Protein AF-0000000078799429 (afdb_homodimer)

Secondary structure (DSSP, 8-state):
--HHHHHHHHHHHHHHTTEEEEE-SSSTT-EEEEEE-SS--SS-EEETTEEEEE-S--B-HHHHHHHHHHHHHHHHHHHHTT-/--HHHHHHHHHHHHHHTTEEEEE-SSSTT-EEEEEE-SS--SS-EEETTEEEEE-S--B-HHHHHHHHHHHHHHHHHHHHTT-

Nearest PDB structures (foldseek):
  6sm5-assembly1_A  TM=3.551E-01  e=4.032E-01  Homo sapiens
  3psk-assembly6_D-3  TM=3.314E-01  e=4.580E-01  Saccharomyces cerevisiae
  2f4z-assembly1_A  TM=4.792E-01  e=2.113E+00  Toxoplasma gondii
  5ait-assembly1_E  TM=4.972E-01  e=3.301E+00  Homo sapiens
  4fh1-assembly1_A  TM=3.684E-01  e=1.442E+00  Saccharomyces cerevisiae S288C

Sequence (166 aa):
MTQKQALKSLEDYCKVNNMHLTSSSFTRNAYAIVAHDTNQTWNRIFENGIPCHRLSGYHTPKELLIWLDGYHAGIQKGGKKWGMTQKQALKSLEDYCKVNNMHLTSSSFTRNAYAIVAHDTNQTWNRIFENGIPCHRLSGYHTPKELLIWLDGYHAGIQKGGKKWG

Structure (mmCIF, N/CA/C/O backbone):
data_AF-0000000078799429-model_v1
#
loop_
_entity.id
_entity.type
_entity.pdbx_description
1 polymer 'Uncharacterized protein'
#
loop_
_atom_site.group_PDB
_atom_site.id
_atom_site.type_symbol
_atom_site.label_atom_id
_atom_site.label_alt_id
_atom_site.label_comp_id
_atom_site.label_asym_id
_atom_site.label_entity_id
_atom_site.label_seq_id
_atom_site.pdbx_PDB_ins_code
_atom_site.Cartn_x
_atom_site.Cartn_y
_atom_site.Cartn_z
_atom_site.occupancy
_atom_site.B_iso_or_equiv
_atom_site.auth_seq_id
_atom_site.auth_comp_id
_atom_site.auth_asym_id
_atom_site.auth_atom_id
_atom_site.pdbx_PDB_model_num
ATOM 1 N N . MET A 1 1 ? -13.758 1.786 -9.812 1 88 1 MET A N 1
ATOM 2 C CA . MET A 1 1 ? -13.141 0.58 -10.359 1 88 1 MET A CA 1
ATOM 3 C C . MET A 1 1 ? -13.664 -0.667 -9.656 1 88 1 MET A C 1
ATOM 5 O O . MET A 1 1 ? -13.805 -0.676 -8.43 1 88 1 MET A O 1
ATOM 9 N N . THR A 1 2 ? -14.023 -1.714 -10.453 1 94.94 2 THR A N 1
ATOM 10 C CA . THR A 1 2 ? -14.508 -2.961 -9.867 1 94.94 2 THR A CA 1
ATOM 11 C C . THR A 1 2 ? -13.336 -3.848 -9.453 1 94.94 2 THR A C 1
ATOM 13 O O . THR A 1 2 ? -12.188 -3.59 -9.82 1 94.94 2 THR A O 1
ATOM 16 N N . GLN A 1 3 ? -13.625 -4.859 -8.641 1 96.31 3 GLN A N 1
ATOM 17 C CA . GLN A 1 3 ? -12.609 -5.832 -8.258 1 96.31 3 GLN A CA 1
ATOM 18 C C . GLN A 1 3 ? -12.055 -6.562 -9.484 1 96.31 3 GLN A C 1
ATOM 20 O O . GLN A 1 3 ? -10.859 -6.828 -9.562 1 96.31 3 GLN A O 1
ATOM 25 N N . LYS A 1 4 ? -12.984 -6.828 -10.414 1 95.81 4 LYS A N 1
ATOM 26 C CA . LYS A 1 4 ? -12.562 -7.523 -11.625 1 95.81 4 LYS A CA 1
ATOM 27 C C . LYS A 1 4 ? -11.594 -6.672 -12.445 1 95.81 4 LYS A C 1
ATOM 29 O O . LYS A 1 4 ? -10.594 -7.176 -12.945 1 95.81 4 LYS A O 1
ATOM 34 N N . GLN A 1 5 ? -11.867 -5.414 -12.625 1 97.19 5 GLN A N 1
ATOM 35 C CA . GLN A 1 5 ? -11 -4.488 -13.336 1 97.19 5 GLN A CA 1
ATOM 36 C C . GLN A 1 5 ? -9.656 -4.332 -12.625 1 97.19 5 GLN A C 1
ATOM 38 O O . GLN A 1 5 ? -8.609 -4.281 -13.266 1 97.19 5 GLN A O 1
ATOM 43 N N . ALA A 1 6 ? -9.773 -4.242 -11.336 1 97.5 6 ALA A N 1
ATOM 44 C CA . ALA A 1 6 ? -8.57 -4.121 -10.523 1 97.5 6 ALA A CA 1
ATOM 45 C C . ALA A 1 6 ? -7.68 -5.355 -10.672 1 97.5 6 ALA A C 1
ATOM 47 O O . ALA A 1 6 ? -6.461 -5.238 -10.797 1 97.5 6 ALA A O 1
ATOM 48 N N . LEU A 1 7 ? -8.344 -6.504 -10.695 1 97.56 7 LEU A N 1
ATOM 49 C CA . LEU A 1 7 ? -7.598 -7.75 -10.844 1 97.56 7 LEU A CA 1
ATOM 50 C C . LEU A 1 7 ? -6.852 -7.781 -12.172 1 97.56 7 LEU A C 1
ATOM 52 O O . LEU A 1 7 ? -5.684 -8.172 -12.227 1 97.56 7 LEU A O 1
ATOM 56 N N . LYS A 1 8 ? -7.453 -7.355 -13.141 1 97.5 8 LYS A N 1
ATOM 57 C CA . LYS A 1 8 ? -6.82 -7.312 -14.453 1 97.5 8 LYS A CA 1
ATOM 58 C C . LYS A 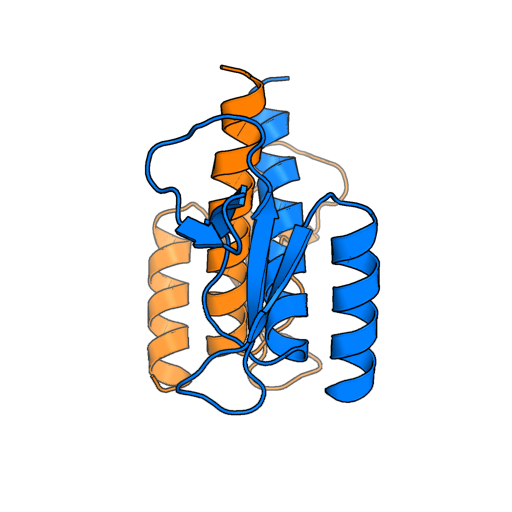1 8 ? -5.617 -6.371 -14.453 1 97.5 8 LYS A C 1
ATOM 60 O O . LYS A 1 8 ? -4.562 -6.703 -14.992 1 97.5 8 LYS A O 1
ATOM 65 N N . SER A 1 9 ? -5.812 -5.18 -13.906 1 97.56 9 SER A N 1
ATOM 66 C CA . SER A 1 9 ? -4.727 -4.207 -13.805 1 97.56 9 SER A CA 1
ATOM 67 C C . SER A 1 9 ? -3.531 -4.793 -13.055 1 97.56 9 SER A C 1
ATOM 69 O O . SER A 1 9 ? -2.383 -4.57 -13.445 1 97.56 9 SER A O 1
ATOM 71 N N . LEU A 1 10 ? -3.857 -5.531 -12.039 1 97.75 10 LEU A N 1
ATOM 72 C CA . LEU A 1 10 ? -2.812 -6.156 -11.234 1 97.75 10 LEU A CA 1
ATOM 73 C C . LEU A 1 10 ? -2.068 -7.219 -12.039 1 97.75 10 LEU A C 1
ATOM 75 O O . LEU A 1 10 ? -0.842 -7.312 -11.961 1 97.75 10 LEU A O 1
ATOM 79 N N . GLU A 1 11 ? -2.803 -8.039 -12.734 1 96.81 11 GLU A N 1
ATOM 80 C CA . GLU A 1 11 ? -2.199 -9.07 -13.57 1 96.81 11 GLU A CA 1
ATOM 81 C C . GLU A 1 11 ? -1.269 -8.469 -14.617 1 96.81 11 GLU A C 1
ATOM 83 O O . GLU A 1 11 ? -0.161 -8.961 -14.828 1 96.81 11 GLU A O 1
ATOM 88 N N . ASP A 1 12 ? -1.669 -7.41 -15.242 1 96.19 12 ASP A N 1
ATOM 89 C CA . ASP A 1 12 ? -0.851 -6.715 -16.234 1 96.19 12 ASP A CA 1
ATOM 90 C C . ASP A 1 12 ? 0.422 -6.16 -15.602 1 96.19 12 ASP A C 1
ATOM 92 O O . ASP A 1 12 ? 1.508 -6.273 -16.172 1 96.19 12 ASP A O 1
ATOM 96 N N . TYR A 1 13 ? 0.28 -5.551 -14.492 1 96.25 13 TYR A N 1
ATOM 97 C CA . TYR A 1 13 ? 1.43 -5.02 -13.766 1 96.25 13 TYR A CA 1
ATOM 98 C C . TYR A 1 13 ? 2.443 -6.117 -13.469 1 96.25 13 TYR A C 1
ATOM 100 O O . TYR A 1 13 ? 3.643 -5.938 -13.688 1 96.25 13 TYR A O 1
ATOM 108 N N . CYS A 1 14 ? 1.929 -7.203 -12.891 1 94.44 14 CYS A N 1
ATOM 109 C CA . CYS A 1 14 ? 2.801 -8.305 -12.5 1 94.44 14 CYS A CA 1
ATOM 110 C C . CYS A 1 14 ? 3.549 -8.867 -13.703 1 94.44 14 CYS A C 1
ATOM 112 O O . CYS A 1 14 ? 4.73 -9.195 -13.602 1 94.44 14 CYS A O 1
ATOM 114 N N . LYS A 1 15 ? 2.91 -8.969 -14.797 1 91.88 15 LYS A N 1
ATOM 115 C CA . LYS A 1 15 ? 3.498 -9.516 -16.016 1 91.88 15 LYS A CA 1
ATOM 116 C C . LYS A 1 15 ? 4.723 -8.711 -16.453 1 91.88 15 LYS A C 1
ATOM 118 O O . LYS A 1 15 ? 5.734 -9.281 -16.859 1 91.88 15 LYS A O 1
ATOM 123 N N . VAL A 1 16 ? 4.746 -7.426 -16.281 1 92.12 16 VAL A N 1
ATOM 124 C CA . VAL A 1 16 ? 5.805 -6.574 -16.812 1 92.12 16 VAL A CA 1
ATOM 125 C C . VAL A 1 16 ? 6.879 -6.359 -15.742 1 92.12 16 VAL A C 1
ATOM 127 O O . VAL A 1 16 ? 7.934 -5.785 -16.016 1 92.12 16 VAL A O 1
ATOM 130 N N . ASN A 1 17 ? 6.648 -6.77 -14.547 1 88.88 17 ASN A N 1
ATOM 131 C CA . ASN A 1 17 ? 7.594 -6.496 -13.477 1 88.88 17 ASN A CA 1
ATOM 132 C C . ASN A 1 17 ? 8.164 -7.785 -12.891 1 88.88 17 ASN A C 1
ATOM 134 O O . ASN A 1 17 ? 8.672 -7.789 -11.766 1 88.88 17 ASN A O 1
ATOM 138 N N . ASN A 1 18 ? 8.047 -8.922 -13.594 1 83.94 18 ASN A N 1
ATOM 139 C CA . ASN A 1 18 ? 8.562 -10.219 -13.164 1 83.94 18 ASN A CA 1
ATOM 140 C C . ASN A 1 18 ? 7.965 -10.633 -11.82 1 83.94 18 ASN A C 1
ATOM 142 O O . ASN A 1 18 ? 8.695 -11.031 -10.906 1 83.94 18 ASN A O 1
ATOM 146 N N . MET A 1 19 ? 6.648 -10.422 -11.688 1 87.69 19 MET A N 1
ATOM 147 C CA . MET A 1 19 ? 5.859 -10.781 -10.516 1 87.69 19 MET A CA 1
ATOM 148 C C . MET A 1 19 ? 4.664 -11.641 -10.906 1 87.69 19 MET A C 1
ATOM 150 O O . MET A 1 19 ? 4.406 -11.852 -12.094 1 87.69 19 MET A O 1
ATOM 154 N N . HIS A 1 20 ? 4.062 -12.227 -9.93 1 91.75 20 HIS A N 1
ATOM 155 C CA . HIS A 1 20 ? 2.777 -12.883 -10.164 1 91.75 20 HIS A CA 1
ATOM 156 C C . HIS A 1 20 ? 1.872 -12.773 -8.945 1 91.75 20 HIS A C 1
ATOM 158 O O . HIS A 1 20 ? 2.328 -12.398 -7.859 1 91.75 20 HIS A O 1
ATOM 164 N N . LEU A 1 21 ? 0.583 -13.031 -9.18 1 94.5 21 LEU A N 1
ATOM 165 C CA . LEU A 1 21 ? -0.394 -13.062 -8.094 1 94.5 21 LEU A CA 1
ATOM 166 C C . LEU A 1 21 ? -0.609 -14.492 -7.602 1 94.5 21 LEU A C 1
ATOM 168 O O . LEU A 1 21 ? -0.657 -15.43 -8.398 1 94.5 21 LEU A O 1
ATOM 172 N N . THR A 1 22 ? -0.677 -14.633 -6.273 1 93 22 THR A N 1
ATOM 173 C CA . THR A 1 22 ? -1.093 -15.898 -5.688 1 93 22 THR A CA 1
ATOM 174 C C . THR A 1 22 ? -2.385 -15.734 -4.895 1 93 22 THR A C 1
ATOM 176 O O . THR A 1 22 ? -2.533 -14.773 -4.133 1 93 22 THR A O 1
ATOM 179 N N . SER A 1 23 ? -3.256 -16.625 -5.148 1 93.5 23 SER A N 1
ATOM 180 C CA . SER A 1 23 ? -4.551 -16.562 -4.477 1 93.5 23 SER A CA 1
ATOM 181 C C . SER A 1 23 ? -4.473 -17.125 -3.062 1 93.5 23 SER A C 1
ATOM 183 O O . SER A 1 23 ? -3.734 -18.078 -2.807 1 93.5 23 SER A O 1
ATOM 185 N N . SER A 1 24 ? -5.262 -16.453 -2.186 1 92.62 24 SER A N 1
ATOM 186 C CA . SER A 1 24 ? -5.383 -16.969 -0.825 1 92.62 24 SER A CA 1
ATOM 187 C C . SER A 1 24 ? -6.211 -18.25 -0.79 1 92.62 24 SER A C 1
ATOM 189 O O . SER A 1 24 ? -7.254 -18.344 -1.442 1 92.62 24 SER A O 1
ATOM 191 N N . SER A 1 25 ? -5.777 -19.219 -0.018 1 90.25 25 SER A N 1
ATOM 192 C CA . SER A 1 25 ? -6.547 -20.438 0.17 1 90.25 25 SER A CA 1
ATOM 193 C C . SER A 1 25 ? -7.598 -20.266 1.264 1 90.25 25 SER A C 1
ATOM 195 O O . SER A 1 25 ? -8.539 -2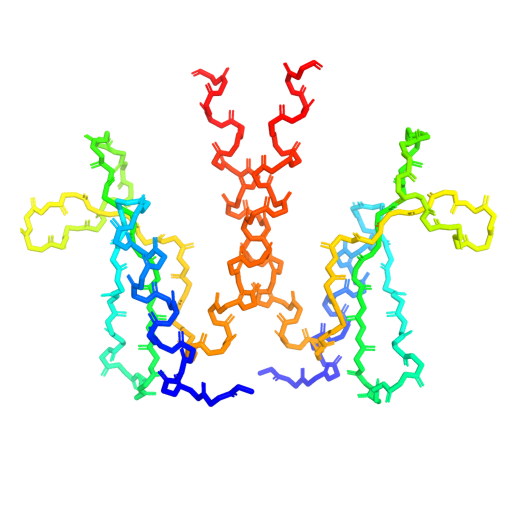1.062 1.356 1 90.25 25 SER A O 1
ATOM 197 N N . PHE A 1 26 ? -7.496 -19.219 2.047 1 91.62 26 PHE A N 1
ATOM 198 C CA . PHE A 1 26 ? -8.336 -19.047 3.229 1 91.62 26 PHE A CA 1
ATOM 199 C C . PHE A 1 26 ? -9.383 -17.953 2.996 1 91.62 26 PHE A C 1
ATOM 201 O O . PHE A 1 26 ? -10.453 -17.984 3.609 1 91.62 26 PHE A O 1
ATOM 208 N N . THR A 1 27 ? -8.992 -16.969 2.25 1 91.38 27 THR A N 1
ATOM 209 C CA . THR A 1 27 ? -9.883 -15.844 1.995 1 91.38 27 THR A CA 1
ATOM 210 C C . THR A 1 27 ? -10.227 -15.75 0.512 1 91.38 27 THR A C 1
ATOM 212 O O . THR A 1 27 ? -9.344 -15.586 -0.329 1 91.38 27 THR A O 1
ATOM 215 N N . ARG A 1 28 ? -11.5 -15.781 0.25 1 93.38 28 ARG A N 1
ATOM 216 C CA . ARG A 1 28 ? -11.953 -15.734 -1.136 1 93.38 28 ARG A CA 1
ATOM 217 C C . ARG A 1 28 ? -11.625 -14.398 -1.78 1 93.38 28 ARG A C 1
ATOM 219 O O . ARG A 1 28 ? -11.789 -13.344 -1.155 1 93.38 28 ARG A O 1
ATOM 226 N N . ASN A 1 29 ? -11.172 -14.406 -2.945 1 95.12 29 ASN A N 1
ATOM 227 C CA . ASN A 1 29 ? -10.914 -13.242 -3.789 1 95.12 29 ASN A CA 1
ATOM 228 C C . ASN A 1 29 ? -9.812 -12.367 -3.209 1 95.12 29 ASN A C 1
ATOM 230 O O . ASN A 1 29 ? -9.852 -11.141 -3.34 1 95.12 29 ASN A O 1
ATOM 234 N N . ALA A 1 30 ? -8.992 -13.016 -2.455 1 96.44 30 ALA A N 1
ATOM 235 C CA . ALA A 1 30 ? -7.816 -12.328 -1.931 1 96.44 30 ALA A CA 1
ATOM 236 C C . ALA A 1 30 ? -6.539 -12.859 -2.576 1 96.44 30 ALA A C 1
ATOM 238 O O . ALA A 1 30 ? -6.406 -14.062 -2.812 1 96.44 30 ALA A O 1
ATOM 239 N N . TYR A 1 31 ? -5.656 -11.992 -2.879 1 96.19 31 TYR A N 1
ATOM 240 C CA . TYR A 1 31 ? -4.414 -12.305 -3.58 1 96.19 31 TYR A CA 1
ATOM 241 C C . TYR A 1 31 ? -3.221 -11.656 -2.891 1 96.19 31 TYR A C 1
ATOM 243 O O . TYR A 1 31 ? -3.381 -10.703 -2.127 1 96.19 31 TYR A O 1
ATOM 251 N N . ALA A 1 32 ? -2.053 -12.203 -3.141 1 95.5 32 ALA A N 1
ATOM 252 C CA . ALA A 1 32 ? -0.784 -11.602 -2.738 1 95.5 32 ALA A CA 1
ATOM 253 C C . ALA A 1 32 ? 0.149 -11.438 -3.934 1 95.5 32 ALA A C 1
ATOM 255 O O . ALA A 1 32 ? 0.077 -12.203 -4.898 1 95.5 32 ALA A O 1
ATOM 256 N N . ILE A 1 33 ? 0.937 -10.414 -3.877 1 94.31 33 ILE A N 1
ATOM 257 C CA . ILE A 1 33 ? 1.946 -10.188 -4.906 1 94.31 33 ILE A CA 1
ATOM 258 C C . ILE A 1 33 ? 3.229 -10.938 -4.539 1 94.31 33 ILE A C 1
ATOM 260 O O . ILE A 1 33 ? 3.721 -10.82 -3.416 1 94.31 33 ILE A O 1
ATOM 264 N N . VAL A 1 34 ? 3.758 -11.656 -5.445 1 90.06 34 VAL A N 1
ATOM 265 C CA . VAL A 1 34 ? 4.977 -12.445 -5.277 1 90.06 34 VAL A CA 1
ATOM 266 C C . VAL A 1 34 ? 5.996 -12.055 -6.344 1 90.06 34 VAL A C 1
ATOM 268 O O . VAL A 1 34 ? 5.641 -11.859 -7.508 1 90.06 34 VAL A O 1
ATOM 271 N N . ALA A 1 35 ? 7.191 -11.836 -5.895 1 85.88 35 ALA A N 1
ATOM 272 C CA . ALA A 1 35 ? 8.273 -11.539 -6.828 1 85.88 35 ALA A CA 1
ATOM 273 C C . ALA A 1 35 ? 9.133 -12.773 -7.082 1 85.88 35 ALA A C 1
ATOM 275 O O . ALA A 1 35 ? 9.398 -13.555 -6.164 1 85.88 35 ALA A O 1
ATOM 276 N N . HIS A 1 36 ? 9.453 -12.883 -8.266 1 76.25 36 HIS A N 1
ATOM 277 C CA . HIS A 1 36 ? 10.352 -13.969 -8.625 1 76.25 36 HIS A CA 1
ATOM 278 C C . HIS A 1 36 ? 11.805 -13.602 -8.352 1 76.25 36 HIS A C 1
ATOM 280 O O . HIS A 1 36 ? 12.266 -12.531 -8.75 1 76.25 36 HIS A O 1
ATOM 286 N N . ASP A 1 37 ? 12.344 -13.922 -7.09 1 61.5 37 ASP A N 1
ATOM 287 C CA . ASP A 1 37 ? 13.727 -13.609 -6.758 1 61.5 37 ASP A CA 1
ATOM 288 C C . ASP A 1 37 ? 14.695 -14.469 -7.57 1 61.5 37 ASP A C 1
ATOM 290 O O . ASP A 1 37 ? 14.508 -15.688 -7.68 1 61.5 37 ASP A O 1
ATOM 294 N N . THR A 1 38 ? 15.203 -13.828 -8.617 1 55.44 38 THR A N 1
ATOM 295 C CA . THR A 1 38 ? 16.312 -14.617 -9.133 1 55.44 38 THR A CA 1
ATOM 296 C C . THR A 1 38 ? 17.328 -14.898 -8.023 1 55.44 38 THR A C 1
ATOM 298 O O . THR A 1 38 ? 18.094 -15.867 -8.102 1 55.44 38 THR A O 1
ATOM 301 N N . ASN A 1 39 ? 17.359 -13.891 -7.16 1 50.22 39 ASN A N 1
ATOM 302 C CA . ASN A 1 39 ? 18.422 -14.078 -6.168 1 50.22 39 ASN A CA 1
ATOM 303 C C . ASN A 1 39 ? 17.906 -14.797 -4.93 1 50.22 39 ASN A C 1
ATOM 305 O O . ASN A 1 39 ? 16.734 -14.641 -4.555 1 50.22 39 ASN A O 1
ATOM 309 N N . GLN A 1 40 ? 18.391 -15.938 -4.582 1 45.72 40 GLN A N 1
ATOM 310 C CA . GLN A 1 40 ? 18.188 -16.922 -3.521 1 45.72 40 GLN A CA 1
ATOM 311 C C . GLN A 1 40 ? 17.953 -16.234 -2.176 1 45.72 40 GLN A C 1
ATOM 313 O O . GLN A 1 40 ? 18.906 -15.898 -1.474 1 45.72 40 GLN A O 1
ATOM 318 N N . THR A 1 41 ? 17.172 -15.219 -2.053 1 46.12 41 THR A N 1
ATOM 319 C CA . THR A 1 41 ? 17.188 -14.773 -0.664 1 46.12 41 THR A CA 1
ATOM 320 C C . THR A 1 41 ? 16.281 -15.656 0.197 1 46.12 41 THR A C 1
ATOM 322 O O . THR A 1 41 ? 15.398 -16.344 -0.32 1 46.12 41 THR A O 1
ATOM 325 N N . TRP A 1 42 ? 16.531 -15.711 1.572 1 45.19 42 TRP A N 1
ATOM 326 C CA . TRP A 1 42 ? 16.234 -16.656 2.646 1 45.19 42 TRP A CA 1
ATOM 327 C C . TRP A 1 42 ? 14.727 -16.797 2.844 1 45.19 42 TRP A C 1
ATOM 329 O O . TRP A 1 42 ? 14.266 -17.766 3.457 1 45.19 42 TRP A O 1
ATOM 339 N N . ASN A 1 43 ? 14.078 -15.781 2.721 1 48.47 43 ASN A N 1
ATOM 340 C CA . ASN A 1 43 ? 12.688 -16.062 3.074 1 48.47 43 ASN A CA 1
ATOM 341 C C . ASN A 1 43 ? 11.883 -16.516 1.858 1 48.47 43 ASN A C 1
ATOM 343 O O . ASN A 1 43 ? 11.164 -15.711 1.257 1 48.47 43 ASN A O 1
ATOM 347 N N . ARG A 1 44 ? 12.344 -17.516 1.232 1 53.5 44 ARG A N 1
ATOM 348 C CA . ARG A 1 44 ? 11.984 -18.016 -0.091 1 53.5 44 ARG A CA 1
ATOM 349 C C . ARG A 1 44 ? 10.727 -18.875 -0.026 1 53.5 44 ARG A C 1
ATOM 351 O O . ARG A 1 44 ? 10.625 -19.766 0.819 1 53.5 44 ARG A O 1
ATOM 358 N N . ILE A 1 45 ? 9.711 -18.266 -0.338 1 55.06 45 ILE A N 1
ATOM 359 C CA . ILE A 1 45 ? 8.617 -19.188 -0.633 1 55.06 45 ILE A CA 1
ATOM 360 C C . ILE A 1 45 ? 8.812 -19.812 -2.016 1 55.06 45 ILE A C 1
ATOM 362 O O . ILE A 1 45 ? 9.406 -19.188 -2.902 1 55.06 45 ILE A O 1
ATOM 366 N N . PHE A 1 46 ? 8.867 -21.031 -1.986 1 56 46 PHE A N 1
ATOM 367 C CA . PHE A 1 46 ? 8.938 -21.734 -3.258 1 56 46 PHE A CA 1
ATOM 368 C C . PHE A 1 46 ? 7.551 -21.906 -3.859 1 56 46 PHE A C 1
ATOM 370 O O . PHE A 1 46 ? 6.617 -22.328 -3.172 1 56 46 PHE A O 1
ATOM 377 N N . GLU A 1 47 ? 7.418 -21.109 -4.914 1 53.38 47 GLU A N 1
ATOM 378 C CA . GLU A 1 47 ? 6.211 -21.422 -5.672 1 53.38 47 GLU A CA 1
ATOM 379 C C . GLU A 1 47 ? 6.551 -22.141 -6.98 1 53.38 47 GLU A C 1
ATOM 381 O O . GLU A 1 47 ? 7.25 -21.578 -7.832 1 53.38 47 GLU A O 1
ATOM 386 N N . ASN A 1 48 ? 5.992 -23.281 -7.188 1 58.19 48 ASN A N 1
ATOM 387 C CA . ASN A 1 48 ? 6.234 -24.156 -8.328 1 58.19 48 ASN A CA 1
ATOM 388 C C . ASN A 1 48 ? 7.727 -24.359 -8.586 1 58.19 48 ASN A C 1
ATOM 390 O O . ASN A 1 48 ? 8.172 -24.328 -9.727 1 58.19 48 ASN A O 1
ATOM 394 N N . GLY A 1 49 ? 8.57 -24.406 -7.473 1 60.09 49 GLY A N 1
ATOM 395 C CA . GLY A 1 49 ? 9.992 -24.688 -7.602 1 60.09 49 GLY A CA 1
ATOM 396 C C . GLY A 1 49 ? 10.836 -23.453 -7.832 1 60.09 49 GLY A C 1
ATOM 397 O O . GLY A 1 49 ? 12.062 -23.531 -7.867 1 60.09 49 GLY A O 1
ATOM 398 N N . ILE A 1 50 ? 10.109 -22.422 -8.141 1 60.88 50 ILE A N 1
ATOM 399 C CA . ILE A 1 50 ? 10.836 -21.172 -8.383 1 60.88 50 ILE A CA 1
ATOM 400 C C . ILE A 1 50 ? 10.891 -20.359 -7.094 1 60.88 50 ILE A C 1
ATOM 402 O O . ILE A 1 50 ? 9.859 -20.125 -6.457 1 60.88 50 ILE A O 1
ATOM 406 N N . PRO A 1 51 ? 12.047 -20.125 -6.625 1 65.62 51 PRO A N 1
ATOM 407 C CA . PRO A 1 51 ? 12.156 -19.266 -5.438 1 65.62 51 PRO A CA 1
ATOM 408 C C . PRO A 1 51 ? 11.422 -17.938 -5.594 1 65.62 51 PRO A C 1
ATOM 410 O O . PRO A 1 51 ? 11.547 -17.281 -6.629 1 65.62 51 PRO A O 1
ATOM 413 N N . CYS A 1 52 ? 10.438 -17.859 -4.855 1 72.56 52 CYS A N 1
ATOM 414 C CA . CYS A 1 52 ? 9.648 -16.625 -4.867 1 72.56 52 CYS A CA 1
ATOM 415 C C . CYS A 1 52 ? 9.508 -16.062 -3.459 1 72.56 52 CYS A C 1
ATOM 417 O O . CYS A 1 52 ? 9.758 -16.75 -2.475 1 72.56 52 CYS A O 1
ATOM 419 N N . HIS A 1 53 ? 9.453 -14.797 -3.387 1 81.31 53 HIS A N 1
ATOM 420 C CA . HIS A 1 53 ? 9.18 -14.156 -2.102 1 81.31 53 HIS A CA 1
ATOM 421 C C . HIS A 1 53 ? 7.914 -13.312 -2.16 1 81.31 53 HIS A C 1
ATOM 423 O O . HIS A 1 53 ? 7.691 -12.586 -3.129 1 81.31 53 HIS A O 1
ATOM 429 N N . ARG A 1 54 ? 7.133 -13.57 -1.196 1 87.06 54 ARG A N 1
ATOM 430 C CA . ARG A 1 54 ? 5.891 -12.812 -1.102 1 87.06 54 ARG A CA 1
ATOM 431 C C . ARG A 1 54 ? 6.156 -11.383 -0.626 1 87.06 54 ARG A C 1
ATOM 433 O O . ARG A 1 54 ? 6.797 -11.18 0.406 1 87.06 54 ARG A O 1
ATOM 440 N N . LEU A 1 55 ? 5.633 -10.453 -1.354 1 89.81 55 LEU A N 1
ATOM 441 C CA . LEU A 1 55 ? 5.891 -9.047 -1.064 1 89.81 55 LEU A CA 1
ATOM 442 C C . LEU A 1 55 ? 4.781 -8.461 -0.204 1 89.81 55 LEU A C 1
ATOM 444 O O . LEU A 1 55 ? 5.02 -7.531 0.572 1 89.81 55 LEU A O 1
ATOM 448 N N . SER A 1 56 ? 3.57 -9.047 -0.401 1 93.62 56 SER A N 1
ATOM 449 C CA . SER A 1 56 ? 2.422 -8.453 0.278 1 93.62 56 SER A CA 1
ATOM 450 C C . SER A 1 56 ? 1.637 -9.508 1.052 1 93.62 56 SER A C 1
ATOM 452 O O . SER A 1 56 ? 1.843 -10.711 0.859 1 93.62 56 SER A O 1
ATOM 454 N N . GLY A 1 57 ? 0.735 -9.039 1.966 1 93.31 57 GLY A N 1
ATOM 455 C CA . GLY A 1 57 ? -0.325 -9.898 2.463 1 93.31 57 GLY A CA 1
ATOM 456 C C . GLY A 1 57 ? -1.399 -10.18 1.43 1 93.31 57 GLY A C 1
ATOM 457 O O . GLY A 1 57 ? -1.293 -9.742 0.281 1 93.31 57 GLY A O 1
ATOM 458 N N . TYR A 1 58 ? -2.332 -10.992 1.88 1 95.5 58 TYR A N 1
ATOM 459 C CA . TYR A 1 58 ? -3.482 -11.258 1.025 1 95.5 58 TYR A CA 1
ATOM 460 C C . TYR A 1 58 ? -4.523 -10.148 1.146 1 95.5 58 TYR A C 1
ATOM 462 O O . TYR A 1 58 ? -4.996 -9.852 2.246 1 95.5 58 TYR A O 1
ATOM 470 N N . HIS A 1 59 ? -4.859 -9.539 0.024 1 97.19 59 HIS A N 1
ATOM 471 C CA . HIS A 1 59 ? -5.816 -8.445 -0.066 1 97.19 59 HIS A CA 1
ATOM 472 C C . HIS A 1 59 ? -6.734 -8.609 -1.271 1 97.19 59 HIS A C 1
ATOM 474 O O . HIS A 1 59 ? -6.445 -9.398 -2.174 1 97.19 59 HIS A O 1
ATOM 480 N N . THR A 1 60 ? -7.828 -7.875 -1.209 1 97.5 60 THR A N 1
ATOM 481 C CA . THR A 1 60 ? -8.641 -7.789 -2.42 1 97.5 60 THR A CA 1
ATOM 482 C C . THR A 1 60 ? -7.879 -7.051 -3.521 1 97.5 60 THR A C 1
ATOM 484 O O . THR A 1 60 ? -6.945 -6.297 -3.242 1 97.5 60 THR A O 1
ATOM 487 N N . PRO A 1 61 ? -8.273 -7.266 -4.766 1 97.5 61 PRO A N 1
ATOM 488 C CA . PRO A 1 61 ? -7.559 -6.617 -5.863 1 97.5 61 PRO A CA 1
ATOM 489 C C . PRO A 1 61 ? -7.496 -5.098 -5.711 1 97.5 61 PRO A C 1
ATOM 491 O O . PRO A 1 61 ? -6.441 -4.496 -5.926 1 97.5 61 PRO A O 1
ATOM 494 N N . LYS A 1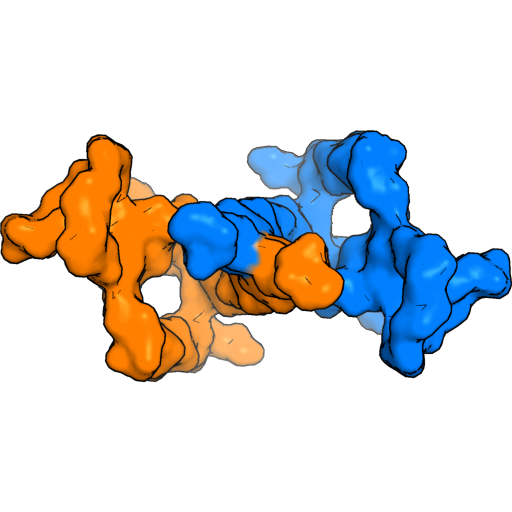 62 ? -8.539 -4.445 -5.281 1 97.38 62 LYS A N 1
ATOM 495 C CA . LYS A 1 62 ? -8.516 -2.996 -5.09 1 97.38 62 LYS A CA 1
ATOM 496 C C . LYS A 1 62 ? -7.547 -2.602 -3.984 1 97.38 62 LYS A C 1
ATOM 498 O O . LYS A 1 62 ? -6.84 -1.597 -4.098 1 97.38 62 LYS A O 1
ATOM 503 N N . GLU A 1 63 ? -7.566 -3.379 -2.945 1 97.62 63 GLU A N 1
ATOM 504 C CA . GLU A 1 63 ? -6.645 -3.127 -1.84 1 97.62 63 GLU A CA 1
ATOM 505 C C . GLU A 1 63 ? -5.195 -3.311 -2.277 1 97.62 63 GLU A C 1
ATOM 507 O O . GLU A 1 63 ? -4.312 -2.568 -1.843 1 97.62 63 GLU A O 1
ATOM 512 N N . LEU A 1 64 ? -4.961 -4.254 -3.121 1 98.19 64 LEU A N 1
ATOM 513 C CA . LEU A 1 64 ? -3.604 -4.492 -3.598 1 98.19 64 LEU A CA 1
ATOM 514 C C . LEU A 1 64 ? -3.123 -3.34 -4.473 1 98.19 64 LEU A C 1
ATOM 516 O O . LEU A 1 64 ? -1.929 -3.033 -4.5 1 98.19 64 LEU A O 1
ATOM 520 N N . LEU A 1 65 ? -4.07 -2.717 -5.168 1 98.19 65 LEU A N 1
ATOM 521 C CA . LEU A 1 65 ? -3.674 -1.535 -5.926 1 98.19 65 LEU A CA 1
ATOM 522 C C . LEU A 1 65 ? -3.23 -0.413 -4.992 1 98.19 65 LEU A C 1
ATOM 524 O O . LEU A 1 65 ? -2.297 0.33 -5.309 1 98.19 65 LEU A O 1
ATOM 528 N N . ILE A 1 66 ? -3.938 -0.335 -3.898 1 97.69 66 ILE A N 1
ATOM 529 C CA . ILE A 1 66 ? -3.543 0.633 -2.879 1 97.69 66 ILE A CA 1
ATOM 530 C C . ILE A 1 66 ? -2.16 0.278 -2.34 1 97.69 66 ILE A C 1
ATOM 532 O O . ILE A 1 66 ? -1.303 1.151 -2.189 1 97.69 66 ILE A O 1
ATOM 536 N N . TRP A 1 67 ? -1.883 -0.987 -2.107 1 97.94 67 TRP A N 1
ATOM 537 C CA . TRP A 1 67 ? -0.583 -1.479 -1.659 1 97.94 67 TRP A CA 1
ATOM 538 C C . TRP A 1 67 ? 0.509 -1.122 -2.662 1 97.94 67 TRP A C 1
ATOM 540 O O . TRP A 1 67 ? 1.58 -0.647 -2.279 1 97.94 67 TRP A O 1
ATOM 550 N N . LEU A 1 68 ? 0.215 -1.312 -3.865 1 97.38 68 LEU A N 1
ATOM 551 C CA . LEU A 1 68 ? 1.184 -1.053 -4.926 1 97.38 68 LEU A CA 1
ATOM 552 C C . LEU A 1 68 ? 1.555 0.426 -4.973 1 97.38 68 LEU A C 1
ATOM 554 O O . LEU A 1 68 ? 2.707 0.773 -5.234 1 97.38 68 LEU A O 1
ATOM 558 N N . ASP A 1 69 ? 0.573 1.22 -4.832 1 96.5 69 ASP A N 1
ATOM 559 C CA . ASP A 1 69 ? 0.846 2.652 -4.777 1 96.5 69 ASP A CA 1
ATOM 560 C C . ASP A 1 69 ? 1.847 2.977 -3.67 1 96.5 69 ASP A C 1
ATOM 562 O O . ASP A 1 69 ? 2.807 3.719 -3.891 1 96.5 69 ASP A O 1
ATOM 566 N N . GLY A 1 70 ? 1.627 2.406 -2.506 1 95.94 70 GLY A N 1
ATOM 567 C CA . GLY A 1 70 ? 2.586 2.562 -1.424 1 95.94 70 GLY A CA 1
ATOM 568 C C . GLY A 1 70 ? 3.959 2.008 -1.758 1 95.94 70 GLY A C 1
ATOM 569 O O . GLY A 1 70 ? 4.977 2.639 -1.466 1 95.94 70 GLY A O 1
ATOM 570 N N . TYR A 1 71 ? 4.02 0.851 -2.346 1 94.56 71 TYR A N 1
ATOM 571 C CA . TYR A 1 71 ? 5.254 0.18 -2.729 1 94.56 71 TYR A CA 1
ATOM 572 C C . TYR A 1 71 ? 6.098 1.065 -3.639 1 94.56 71 TYR A C 1
ATOM 574 O O . TYR A 1 71 ? 7.301 1.218 -3.426 1 94.56 71 TYR A O 1
ATOM 582 N N . HIS A 1 72 ? 5.426 1.726 -4.59 1 93.44 72 HIS A N 1
ATOM 583 C CA . HIS A 1 72 ? 6.129 2.6 -5.523 1 93.44 72 HIS A CA 1
ATOM 584 C C . HIS A 1 72 ? 6.641 3.855 -4.824 1 93.44 72 HIS A C 1
ATOM 586 O O . HIS A 1 72 ? 7.746 4.32 -5.109 1 93.44 72 HIS A O 1
ATOM 592 N N . ALA A 1 73 ? 5.867 4.398 -3.992 1 90.69 73 ALA A N 1
ATOM 593 C CA . ALA A 1 73 ? 6.309 5.555 -3.215 1 90.69 73 ALA A CA 1
ATOM 594 C C . ALA A 1 73 ? 7.527 5.207 -2.363 1 90.69 73 ALA A C 1
ATOM 596 O O . ALA A 1 73 ? 8.461 6.008 -2.248 1 90.69 73 ALA A O 1
ATOM 597 N N . GLY A 1 74 ? 7.457 3.975 -1.809 1 90.31 74 GLY A N 1
ATOM 598 C CA . GLY A 1 74 ? 8.578 3.504 -1.016 1 90.31 74 GLY A CA 1
ATOM 599 C C . GLY A 1 74 ? 9.852 3.336 -1.825 1 90.31 74 GLY A C 1
ATOM 600 O O . GLY A 1 74 ? 10.938 3.73 -1.381 1 90.31 74 GLY A O 1
ATOM 601 N N . ILE A 1 75 ? 9.742 2.719 -2.918 1 86.75 75 ILE A N 1
ATOM 602 C CA . ILE A 1 75 ? 10.898 2.531 -3.791 1 86.75 75 ILE A CA 1
ATOM 603 C C . ILE A 1 75 ? 11.531 3.883 -4.109 1 86.75 75 ILE A C 1
ATOM 605 O O . ILE A 1 75 ? 12.758 4.02 -4.094 1 86.75 75 ILE A O 1
ATOM 609 N N . GLN A 1 76 ? 10.719 4.891 -4.441 1 84.5 76 GLN A N 1
ATOM 610 C CA . GLN A 1 76 ? 11.195 6.227 -4.781 1 84.5 76 GLN A CA 1
ATOM 611 C C . GLN A 1 76 ? 11.938 6.863 -3.609 1 84.5 76 GLN A C 1
ATOM 613 O O . GLN A 1 76 ? 12.961 7.52 -3.799 1 84.5 76 GLN A O 1
ATOM 618 N N . LYS A 1 77 ? 11.492 6.645 -2.488 1 81.5 77 LYS A N 1
ATOM 619 C CA . LYS A 1 77 ? 12.109 7.184 -1.278 1 81.5 77 LYS A CA 1
ATOM 620 C C . LYS A 1 77 ? 13.422 6.477 -0.966 1 81.5 77 LYS A C 1
ATOM 622 O O . LYS A 1 77 ? 14.406 7.12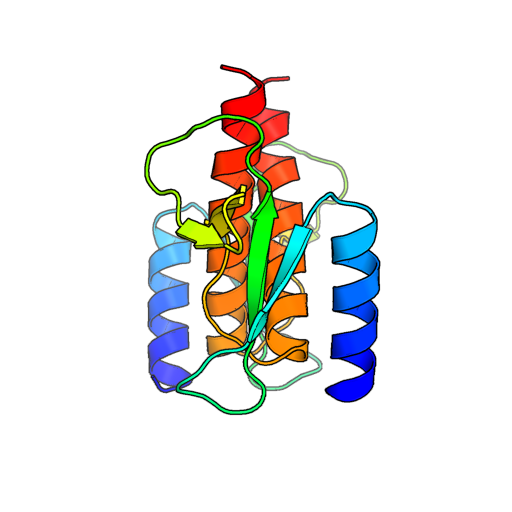1 -0.59 1 81.5 77 LYS A O 1
ATOM 627 N N . GLY A 1 78 ? 13.352 5.199 -1.034 1 75.81 78 GLY A N 1
ATOM 628 C CA . GLY A 1 78 ? 14.547 4.414 -0.769 1 75.81 78 GLY A CA 1
ATOM 629 C C . GLY A 1 78 ? 15.672 4.688 -1.75 1 75.81 78 GLY A C 1
ATOM 630 O O . GLY A 1 78 ? 16.844 4.633 -1.386 1 75.81 78 GLY A O 1
ATOM 631 N N . GLY A 1 79 ? 15.312 4.887 -2.922 1 65.5 79 GLY A N 1
ATOM 632 C CA . GLY A 1 79 ? 16.312 5.211 -3.922 1 65.5 79 GLY A CA 1
ATOM 633 C C . GLY A 1 79 ? 16.922 6.59 -3.738 1 65.5 79 GLY A C 1
ATOM 634 O O . GLY A 1 79 ? 18.078 6.824 -4.105 1 65.5 79 GLY A O 1
ATOM 635 N N . LYS A 1 80 ? 16.25 7.578 -3.398 1 62 80 LYS A N 1
ATOM 636 C CA . LYS A 1 80 ? 16.75 8.938 -3.213 1 62 80 LYS A CA 1
ATOM 637 C C . LYS A 1 80 ? 17.734 9.016 -2.051 1 62 80 LYS A C 1
ATOM 639 O O . LYS A 1 80 ? 18.578 9.914 -2 1 62 80 LYS A O 1
ATOM 644 N N . LYS A 1 81 ? 17.625 8.266 -1.092 1 53.69 81 LYS A N 1
ATOM 645 C CA . LYS A 1 81 ? 18.578 8.336 0.004 1 53.69 81 LYS A CA 1
ATOM 646 C C . LYS A 1 81 ? 20 8.031 -0.485 1 53.69 81 LYS A C 1
ATOM 648 O O . LYS A 1 81 ? 20.969 8.336 0.197 1 53.69 81 LYS A O 1
ATOM 653 N N . TRP A 1 82 ? 20.078 7.457 -1.566 1 42.28 82 TRP A N 1
ATOM 654 C CA . TRP A 1 82 ? 21.438 7.117 -1.984 1 42.28 82 TRP A CA 1
ATOM 655 C C . TRP A 1 82 ? 21.844 7.914 -3.219 1 42.28 82 TRP A C 1
ATOM 657 O O . TRP A 1 82 ? 22.875 7.641 -3.832 1 42.28 82 TRP A O 1
ATOM 667 N N . GLY A 1 83 ? 21.062 8.922 -3.58 1 35.38 83 GLY A N 1
ATOM 668 C CA . GLY A 1 83 ? 21.672 9.812 -4.555 1 35.38 83 GLY A CA 1
ATOM 669 C C . GLY A 1 83 ? 22.25 11.07 -3.93 1 35.38 83 GLY A C 1
ATOM 670 O O . GLY A 1 83 ? 21.859 11.461 -2.828 1 35.38 83 GLY A O 1
ATOM 671 N N . MET B 1 1 ? -9.797 -5.387 12.703 1 87.88 1 MET B N 1
ATOM 672 C CA . MET B 1 1 ? -9.461 -4.031 13.125 1 87.88 1 MET B CA 1
ATOM 673 C C . MET B 1 1 ? -10.492 -3.031 12.609 1 87.88 1 MET B C 1
ATOM 675 O O . MET B 1 1 ? -10.906 -3.115 11.453 1 87.88 1 MET B O 1
ATOM 679 N N . THR B 1 2 ? -10.961 -2.117 13.516 1 94.94 2 THR B N 1
ATOM 680 C CA . THR B 1 2 ? -11.93 -1.103 13.109 1 94.94 2 THR B CA 1
ATOM 681 C C . THR B 1 2 ? -11.227 0.083 12.453 1 94.94 2 THR B C 1
ATOM 683 O O . THR B 1 2 ? -10 0.203 12.531 1 94.94 2 THR B O 1
ATOM 686 N N . GLN B 1 3 ? -11.992 0.926 11.789 1 96.31 3 GLN B N 1
ATOM 687 C CA . GLN B 1 3 ? -11.453 2.148 11.211 1 96.31 3 GLN B CA 1
ATOM 688 C C . GLN B 1 3 ? -10.875 3.061 12.289 1 96.31 3 GLN B C 1
ATOM 690 O O . GLN B 1 3 ? -9.828 3.688 12.086 1 96.31 3 GLN B O 1
ATOM 695 N N . LYS B 1 4 ? -11.578 3.078 13.414 1 96.06 4 LYS B N 1
ATOM 696 C CA . LYS B 1 4 ? -11.109 3.916 14.516 1 96.06 4 LYS B CA 1
ATOM 697 C C . LYS B 1 4 ? -9.766 3.43 15.039 1 96.06 4 LYS B C 1
ATOM 699 O O . LYS B 1 4 ? -8.875 4.234 15.312 1 96.06 4 LYS B O 1
ATOM 704 N N . GLN B 1 5 ? -9.602 2.154 15.234 1 97.19 5 GLN B N 1
ATOM 705 C CA . GLN B 1 5 ? -8.344 1.564 15.68 1 97.19 5 GLN B CA 1
ATOM 706 C C . GLN B 1 5 ? -7.23 1.8 14.656 1 97.19 5 GLN B C 1
ATOM 708 O O . GLN B 1 5 ? -6.094 2.104 15.023 1 97.19 5 GLN B O 1
ATOM 713 N N . ALA B 1 6 ? -7.629 1.628 13.43 1 97.44 6 ALA B N 1
ATOM 714 C CA . ALA B 1 6 ? -6.672 1.851 12.352 1 97.44 6 ALA B CA 1
ATOM 715 C C . ALA B 1 6 ? -6.191 3.299 12.336 1 97.44 6 ALA B C 1
ATOM 717 O O . ALA B 1 6 ? -5 3.564 12.156 1 97.44 6 ALA B O 1
ATOM 718 N N . LEU B 1 7 ? -7.152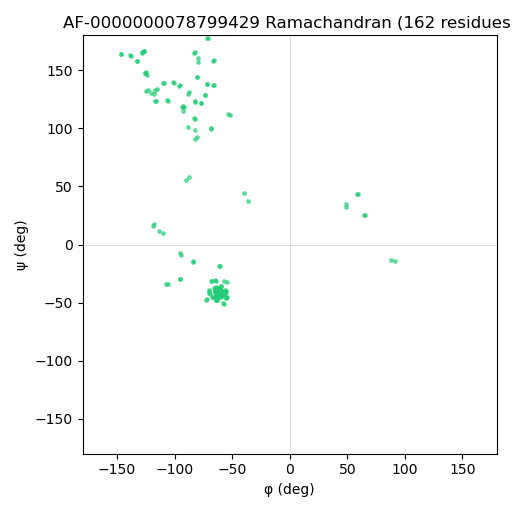 4.191 12.562 1 97.56 7 LEU B N 1
ATOM 719 C CA . LEU B 1 7 ? -6.805 5.609 12.57 1 97.56 7 LEU B CA 1
ATOM 720 C C . LEU B 1 7 ? -5.809 5.918 13.68 1 97.56 7 LEU B C 1
ATOM 722 O O . LEU B 1 7 ? -4.836 6.648 13.469 1 97.56 7 LEU B O 1
ATOM 726 N N . LYS B 1 8 ? -6 5.363 14.742 1 97.62 8 LYS B N 1
ATOM 727 C CA . LYS B 1 8 ? -5.086 5.562 15.867 1 97.62 8 LYS B CA 1
ATOM 728 C C . LYS B 1 8 ? -3.689 5.039 15.539 1 97.62 8 LYS B C 1
ATOM 730 O O . LYS B 1 8 ? -2.689 5.699 15.82 1 97.62 8 LYS B O 1
ATOM 735 N N . SER B 1 9 ? -3.631 3.83 15.016 1 97.62 9 SER B N 1
ATOM 736 C CA . SER B 1 9 ? -2.361 3.232 14.617 1 97.62 9 SER B CA 1
ATOM 737 C C . SER B 1 9 ? -1.616 4.125 13.625 1 97.62 9 SER B C 1
ATOM 739 O O . SER B 1 9 ? -0.399 4.289 13.727 1 97.62 9 SER B O 1
ATOM 741 N N . LEU B 1 10 ? -2.381 4.691 12.75 1 97.75 10 LEU B N 1
ATOM 742 C CA . LEU B 1 10 ? -1.801 5.57 11.734 1 97.75 10 LEU B CA 1
ATOM 743 C C . LEU B 1 10 ? -1.249 6.844 12.375 1 97.75 10 LEU B C 1
ATOM 745 O O . LEU B 1 10 ? -0.164 7.301 12.016 1 97.75 10 LEU B O 1
ATOM 749 N N . GLU B 1 11 ? -2.016 7.414 13.258 1 96.81 11 GLU B N 1
ATOM 750 C CA . GLU B 1 11 ? -1.576 8.617 13.961 1 96.81 11 GLU B CA 1
ATOM 751 C C . GLU B 1 11 ? -0.283 8.367 14.727 1 96.81 11 GLU B C 1
ATOM 753 O O . GLU B 1 11 ? 0.64 9.188 14.688 1 96.81 11 GLU B O 1
ATOM 758 N N . ASP B 1 12 ? -0.185 7.27 15.398 1 96.19 12 ASP B N 1
ATOM 759 C CA . ASP B 1 12 ? 1.017 6.895 16.141 1 96.19 12 ASP B CA 1
ATOM 760 C C . ASP B 1 12 ? 2.211 6.73 15.203 1 96.19 12 ASP B C 1
ATOM 762 O O . ASP B 1 12 ? 3.314 7.184 15.508 1 96.19 12 ASP B O 1
ATOM 766 N N . TYR B 1 13 ? 1.998 6.078 14.141 1 96.44 13 TYR B N 1
ATOM 767 C CA . TYR B 1 13 ? 3.049 5.891 13.148 1 96.44 13 TYR B CA 1
ATOM 768 C C . TYR B 1 13 ? 3.574 7.23 12.648 1 96.44 13 TYR B C 1
ATOM 770 O O . TYR B 1 13 ? 4.789 7.438 12.57 1 96.44 13 TYR B O 1
ATOM 778 N N . CYS B 1 14 ? 2.639 8.078 12.258 1 94.44 14 CYS B N 1
ATOM 779 C CA . CYS B 1 14 ? 3.012 9.375 11.703 1 94.44 14 CYS B CA 1
ATOM 780 C C . CYS B 1 14 ? 3.818 10.188 12.711 1 94.44 14 CYS B C 1
ATOM 782 O O . CYS B 1 14 ? 4.781 10.867 12.336 1 94.44 14 CYS B O 1
ATOM 784 N N . LYS B 1 15 ? 3.467 10.125 13.914 1 91.81 15 LYS B N 1
ATOM 785 C CA . LYS B 1 15 ? 4.133 10.883 14.977 1 91.81 15 LYS B CA 1
ATOM 786 C C . LYS B 1 15 ? 5.609 10.508 15.07 1 91.81 15 LYS B C 1
ATOM 788 O O . LYS B 1 15 ? 6.461 11.383 15.242 1 91.81 15 LYS B O 1
ATOM 793 N N . VAL B 1 16 ? 5.988 9.297 14.852 1 92 16 VAL B N 1
ATOM 794 C CA . VAL B 1 16 ? 7.355 8.844 15.078 1 92 16 VAL B CA 1
ATOM 795 C C . VAL B 1 16 ? 8.148 8.906 13.781 1 92 16 VAL B C 1
ATOM 797 O O . VAL B 1 16 ? 9.359 8.68 13.773 1 92 16 VAL B O 1
ATOM 800 N N . ASN B 1 17 ? 7.531 9.188 12.703 1 89.06 17 ASN B N 1
ATOM 801 C CA . ASN B 1 17 ? 8.219 9.164 11.414 1 89.06 17 ASN B CA 1
ATOM 802 C C . ASN B 1 17 ? 8.211 10.531 10.75 1 89.06 17 ASN B C 1
ATOM 804 O O . ASN B 1 17 ? 8.414 10.641 9.539 1 89.06 17 ASN B O 1
ATOM 808 N N . ASN B 1 18 ? 7.918 11.617 11.484 1 84.56 18 ASN B N 1
ATOM 809 C CA . ASN B 1 18 ? 7.895 12.984 10.977 1 84.56 18 ASN B CA 1
ATOM 810 C C . ASN B 1 18 ? 6.895 13.141 9.836 1 84.56 18 ASN B C 1
ATOM 812 O O . ASN B 1 18 ? 7.227 13.695 8.789 1 84.56 18 ASN B O 1
ATOM 816 N N . MET B 1 19 ? 5.707 12.531 10.039 1 87.88 19 MET B N 1
ATOM 817 C CA . MET B 1 19 ? 4.586 12.586 9.102 1 87.88 19 MET B CA 1
ATOM 818 C C . MET B 1 19 ? 3.316 13.055 9.805 1 87.88 19 MET B C 1
ATOM 820 O O . MET B 1 19 ? 3.301 13.227 11.023 1 87.88 19 MET B O 1
ATOM 824 N N . HIS B 1 20 ? 2.336 13.391 9.031 1 91.75 20 HIS B N 1
ATOM 825 C CA . HIS B 1 20 ? 1.012 13.633 9.594 1 91.75 20 HIS B CA 1
ATOM 826 C C . HIS B 1 20 ? -0.084 13.203 8.625 1 91.75 20 HIS B C 1
ATOM 828 O O . HIS B 1 20 ? 0.189 12.93 7.453 1 91.75 20 HIS B O 1
ATOM 834 N N . LEU B 1 21 ? -1.292 13.078 9.172 1 94.44 21 LEU B N 1
ATOM 835 C CA . LEU B 1 21 ? -2.463 12.766 8.359 1 94.44 21 LEU B CA 1
ATOM 836 C C . LEU B 1 21 ? -3.219 14.031 7.988 1 94.44 21 LEU B C 1
ATOM 838 O O . LEU B 1 21 ? -3.361 14.945 8.805 1 94.44 21 LEU B O 1
ATOM 842 N N . THR B 1 22 ? -3.625 14.109 6.719 1 93.06 22 THR B N 1
ATOM 843 C CA . THR B 1 22 ? -4.543 15.164 6.297 1 93.06 22 THR B CA 1
ATOM 844 C C . THR B 1 22 ? -5.871 14.57 5.84 1 93.06 22 THR B C 1
ATOM 846 O O . THR B 1 22 ? -5.898 13.57 5.113 1 93.06 22 THR B O 1
ATOM 849 N N . SER B 1 23 ? -6.902 15.164 6.32 1 93.69 23 SER B N 1
ATOM 850 C CA . SER B 1 23 ? -8.227 14.672 5.98 1 93.69 23 SER B CA 1
ATOM 851 C C . SER B 1 23 ? -8.672 15.164 4.605 1 93.69 23 SER B C 1
ATOM 853 O O . SER B 1 23 ? -8.344 16.281 4.211 1 93.69 23 SER B O 1
ATOM 855 N N . SER B 1 24 ? -9.391 14.273 3.92 1 92.38 24 SER B N 1
ATOM 856 C CA . SER B 1 24 ? -9.984 14.664 2.645 1 92.38 24 SER B CA 1
ATOM 857 C C . SER B 1 24 ? -11.156 15.617 2.846 1 92.38 24 SER B C 1
ATOM 859 O O . SER B 1 24 ? -12 15.398 3.717 1 92.38 24 SER B O 1
ATOM 861 N N . SER B 1 25 ? -11.242 16.625 2.039 1 90.19 25 SER B N 1
ATOM 862 C CA . SER B 1 25 ? -12.375 17.547 2.08 1 90.19 25 SER B CA 1
ATOM 863 C C . SER B 1 25 ? -13.555 17.016 1.27 1 90.19 25 SER B C 1
ATOM 865 O O . SER B 1 25 ? -14.688 17.453 1.442 1 90.19 25 SER B O 1
ATOM 867 N N . PHE B 1 26 ? -13.312 16.031 0.447 1 91.44 26 PHE B N 1
ATOM 868 C CA . PHE B 1 26 ? -14.312 15.555 -0.505 1 91.44 26 PHE B CA 1
ATOM 869 C C . PHE B 1 26 ? -14.891 14.211 -0.06 1 91.44 26 PHE B C 1
ATOM 871 O O . PHE B 1 26 ? -16.031 13.883 -0.399 1 91.44 26 PHE B O 1
ATOM 878 N N . THR B 1 27 ? -14.047 13.438 0.551 1 91.12 27 THR B N 1
ATOM 879 C CA . THR B 1 27 ? -14.461 12.102 0.976 1 91.12 27 THR B CA 1
ATOM 880 C C . THR B 1 27 ? -14.398 11.977 2.494 1 91.12 27 THR B C 1
ATOM 882 O O . THR B 1 27 ? -13.328 12.125 3.092 1 91.12 27 THR B O 1
ATOM 885 N N . ARG B 1 28 ? -15.516 11.625 3.053 1 93.19 28 ARG B N 1
ATOM 886 C CA . ARG B 1 28 ? -15.586 11.5 4.504 1 93.19 28 ARG B CA 1
ATOM 887 C C . ARG B 1 28 ? -14.719 10.359 5 1 93.19 28 ARG B C 1
ATOM 889 O O . ARG B 1 28 ? -14.695 9.281 4.398 1 93.19 28 ARG B O 1
ATOM 896 N N . ASN B 1 29 ? -14.023 10.555 6.027 1 95.19 29 ASN B N 1
ATOM 897 C CA . ASN B 1 29 ? -13.227 9.57 6.742 1 95.19 29 ASN B CA 1
ATOM 898 C C . ASN B 1 29 ? -12.078 9.039 5.879 1 95.19 29 ASN B C 1
ATOM 900 O O . ASN B 1 29 ? -11.719 7.867 5.961 1 95.19 29 ASN B O 1
ATOM 904 N N . ALA B 1 30 ? -11.719 9.883 4.969 1 96.38 30 ALA B N 1
ATOM 905 C CA . ALA B 1 30 ? -10.547 9.562 4.148 1 96.38 30 ALA B CA 1
ATOM 906 C C . ALA B 1 30 ? -9.375 10.469 4.488 1 96.38 30 ALA B C 1
ATOM 908 O O . ALA B 1 30 ? -9.555 11.664 4.738 1 96.38 30 ALA B O 1
ATOM 909 N N . TYR B 1 31 ? -8.227 9.922 4.539 1 96.25 31 TYR B N 1
ATOM 910 C CA . TYR B 1 31 ? -7.004 10.625 4.938 1 96.25 31 TYR B CA 1
ATOM 911 C C . TYR B 1 31 ? -5.875 10.344 3.955 1 96.25 31 TYR B C 1
ATOM 913 O O . TYR B 1 31 ? -5.906 9.352 3.223 1 96.25 31 TYR B O 1
ATOM 921 N N . ALA B 1 32 ? -4.91 11.234 3.939 1 95.5 32 ALA B N 1
ATOM 922 C CA . ALA B 1 32 ? -3.654 11.039 3.219 1 95.5 32 ALA B CA 1
ATOM 923 C C . ALA B 1 32 ? -2.455 11.211 4.145 1 95.5 32 ALA B C 1
ATOM 925 O O . ALA B 1 32 ? -2.523 11.961 5.125 1 95.5 32 ALA B O 1
ATOM 926 N N . ILE B 1 33 ? -1.43 10.5 3.852 1 94.25 33 ILE B N 1
ATOM 927 C CA . ILE B 1 33 ? -0.182 10.633 4.598 1 94.25 33 ILE B CA 1
ATOM 928 C C . ILE B 1 33 ? 0.68 11.719 3.961 1 94.25 33 ILE B C 1
ATOM 930 O O . ILE B 1 33 ? 0.892 11.727 2.746 1 94.25 33 ILE B O 1
ATOM 934 N N . VAL B 1 34 ? 1.148 12.617 4.734 1 90 34 VAL B N 1
ATOM 935 C CA . VAL B 1 34 ? 1.993 13.727 4.309 1 90 34 VAL B CA 1
ATOM 936 C C . VAL B 1 34 ? 3.307 13.703 5.09 1 90 34 VAL B C 1
ATOM 938 O O . VAL B 1 34 ? 3.314 13.453 6.297 1 90 34 VAL B O 1
ATOM 941 N N . ALA B 1 35 ? 4.371 13.844 4.355 1 85.38 35 ALA B N 1
ATOM 942 C CA . ALA B 1 35 ? 5.68 13.93 4.996 1 85.38 35 ALA B CA 1
ATOM 943 C C . ALA B 1 35 ? 6.164 15.375 5.066 1 85.38 35 ALA B C 1
ATOM 945 O O . ALA B 1 35 ? 5.945 16.156 4.133 1 85.38 35 ALA B O 1
ATOM 946 N N . HIS B 1 36 ? 6.703 15.625 6.125 1 75.56 36 HIS B N 1
ATOM 947 C CA . HIS B 1 36 ? 7.285 16.953 6.281 1 75.56 36 HIS B CA 1
ATOM 948 C C . HIS B 1 36 ? 8.656 17.031 5.613 1 75.56 36 HIS B C 1
ATOM 950 O O . HIS B 1 36 ? 9.492 16.141 5.801 1 75.56 36 HIS B O 1
ATOM 956 N N . ASP B 1 37 ? 8.688 17.469 4.289 1 61.09 37 ASP B N 1
ATOM 957 C CA . ASP B 1 37 ? 9.969 17.594 3.59 1 61.09 37 ASP B CA 1
ATOM 958 C C . ASP B 1 37 ? 10.812 18.719 4.176 1 61.09 37 ASP B C 1
ATOM 960 O O . ASP B 1 37 ? 10.328 19.844 4.336 1 61.09 37 ASP B O 1
ATOM 964 N N . THR B 1 38 ? 11.734 18.266 5.008 1 55.31 38 THR B N 1
ATOM 965 C CA . THR B 1 38 ? 12.656 19.359 5.293 1 55.31 38 THR B CA 1
ATOM 966 C C . THR B 1 38 ? 13.266 19.906 4.004 1 55.31 38 THR B C 1
ATOM 968 O O . THR B 1 38 ? 13.742 21.047 3.965 1 55.31 38 THR B O 1
ATOM 971 N N . ASN B 1 39 ? 13.383 18.938 3.107 1 50.41 39 ASN B N 1
ATOM 972 C CA . ASN B 1 39 ? 14.062 19.422 1.908 1 50.41 39 ASN B CA 1
ATOM 973 C C . ASN B 1 39 ? 13.062 19.906 0.858 1 50.41 39 ASN B C 1
ATOM 975 O O . ASN B 1 39 ? 11.969 19.359 0.74 1 50.41 39 ASN B O 1
ATOM 979 N N . GLN B 1 40 ? 13.023 21.141 0.514 1 46.22 40 GLN B N 1
ATOM 980 C CA . GLN B 1 40 ? 12.281 22.031 -0.376 1 46.22 40 GLN B CA 1
ATOM 981 C C . GLN B 1 40 ? 11.914 21.312 -1.679 1 46.22 40 GLN B C 1
ATOM 983 O O . GLN B 1 40 ? 12.602 21.484 -2.691 1 46.22 40 GLN B O 1
ATOM 988 N N . THR B 1 41 ? 11.578 20.078 -1.724 1 45.78 41 THR B N 1
ATOM 989 C CA . THR B 1 41 ? 11.383 19.703 -3.121 1 45.78 41 THR B CA 1
ATOM 990 C C . THR B 1 41 ? 10.016 20.156 -3.619 1 45.78 41 THR B C 1
ATOM 992 O O . THR B 1 41 ? 9.109 20.406 -2.82 1 45.78 41 THR B O 1
ATOM 995 N N . TRP B 1 42 ? 9.789 20.266 -5 1 44.84 42 TRP B N 1
ATOM 996 C CA . TRP B 1 42 ? 8.906 21.031 -5.891 1 44.84 42 TRP B CA 1
ATOM 997 C C . TRP B 1 42 ? 7.449 20.641 -5.668 1 44.84 42 TRP B C 1
ATOM 999 O O . TRP B 1 42 ? 6.543 21.359 -6.102 1 44.84 42 TRP B O 1
ATOM 1009 N N . ASN B 1 43 ? 7.234 19.469 -5.496 1 48.41 43 ASN B N 1
ATOM 1010 C CA . ASN B 1 43 ? 5.785 19.266 -5.484 1 48.41 43 ASN B CA 1
ATOM 1011 C C . ASN B 1 43 ? 5.211 19.453 -4.086 1 48.41 43 ASN B C 1
ATOM 1013 O O . ASN B 1 43 ? 4.949 18.469 -3.383 1 48.41 43 ASN B O 1
ATOM 1017 N N . ARG B 1 44 ? 5.414 20.578 -3.531 1 53.56 44 ARG B N 1
ATOM 1018 C CA . ARG B 1 44 ? 5.262 20.938 -2.127 1 53.56 44 ARG B CA 1
ATOM 1019 C C . ARG B 1 44 ? 3.832 21.391 -1.832 1 53.56 44 ARG B C 1
ATOM 1021 O O . ARG B 1 44 ? 3.264 22.188 -2.57 1 53.56 44 ARG B O 1
ATOM 1028 N N . ILE B 1 45 ? 3.178 20.531 -1.31 1 54.81 45 ILE B N 1
ATOM 1029 C CA . ILE B 1 45 ? 1.972 21.094 -0.712 1 54.81 45 ILE B CA 1
ATOM 1030 C C . ILE B 1 45 ? 2.326 21.797 0.594 1 54.81 45 ILE B C 1
ATOM 1032 O O . ILE B 1 45 ? 3.273 21.406 1.28 1 54.81 45 ILE B O 1
ATOM 1036 N N . PHE B 1 46 ? 1.994 22.984 0.583 1 55.41 46 PHE B N 1
ATOM 1037 C CA . PHE B 1 46 ? 2.184 23.734 1.813 1 55.41 46 PHE B CA 1
ATOM 1038 C C . PHE B 1 46 ? 1.032 23.5 2.781 1 55.41 46 PHE B C 1
ATOM 1040 O O . PHE B 1 46 ? -0.136 23.594 2.398 1 55.41 46 PHE B O 1
ATOM 1047 N N . GLU B 1 47 ? 1.448 22.734 3.795 1 52.84 47 GLU B N 1
ATOM 1048 C CA . GLU B 1 47 ? 0.466 22.672 4.875 1 52.84 47 GLU B CA 1
ATOM 1049 C C . GLU B 1 47 ? 0.912 23.516 6.07 1 52.84 47 GLU B C 1
ATOM 1051 O O . GLU B 1 47 ? 1.94 23.219 6.688 1 52.84 47 GLU B O 1
ATOM 1056 N N . ASN B 1 48 ? 0.098 24.453 6.473 1 57.28 48 ASN B N 1
ATOM 1057 C CA . ASN B 1 48 ? 0.347 25.406 7.547 1 57.28 48 ASN B CA 1
ATOM 1058 C C . ASN B 1 48 ? 1.715 26.078 7.402 1 57.28 48 ASN B C 1
ATOM 1060 O O . ASN B 1 48 ? 2.424 26.266 8.391 1 57.28 48 ASN B O 1
ATOM 1064 N N . GLY B 1 49 ? 2.172 26.281 6.098 1 59.31 49 GLY B N 1
ATOM 1065 C CA . GLY B 1 49 ? 3.416 27 5.867 1 59.31 49 GLY B CA 1
ATOM 1066 C C . GLY B 1 49 ? 4.629 26.094 5.805 1 59.31 49 GLY B C 1
ATOM 1067 O O . GLY B 1 49 ? 5.734 26.547 5.496 1 59.31 49 GLY B O 1
ATOM 1068 N N . ILE B 1 50 ? 4.379 24.906 6.262 1 60 50 ILE B N 1
ATOM 1069 C CA . ILE B 1 50 ? 5.48 23.953 6.23 1 60 50 ILE B CA 1
ATOM 1070 C C . ILE B 1 50 ? 5.422 23.141 4.938 1 60 50 ILE B C 1
ATOM 1072 O O . ILE B 1 50 ? 4.375 22.594 4.59 1 60 50 ILE B O 1
ATOM 1076 N N . PRO B 1 51 ? 6.438 23.234 4.168 1 64.88 51 PRO B N 1
ATOM 1077 C CA . PRO B 1 51 ? 6.465 22.406 2.953 1 64.88 51 PRO B CA 1
ATOM 1078 C C . PRO B 1 51 ? 6.242 20.922 3.238 1 64.88 51 PRO B C 1
ATOM 1080 O O . PRO B 1 51 ? 6.844 20.375 4.164 1 64.88 51 PRO B O 1
ATOM 1083 N N . CYS B 1 52 ? 5.172 20.5 2.799 1 72.06 52 CYS B N 1
ATOM 1084 C CA . CYS B 1 52 ? 4.84 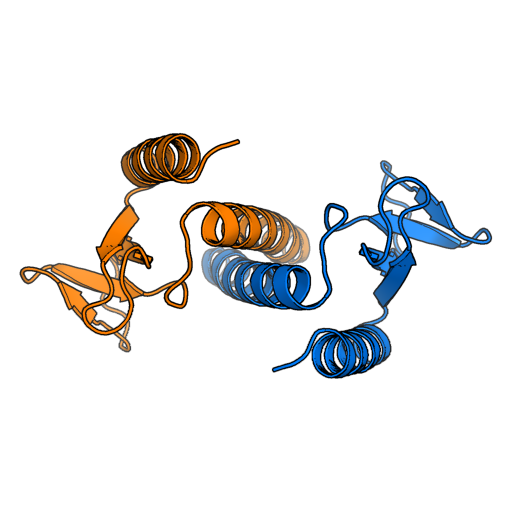19.094 2.955 1 72.06 52 CYS B CA 1
ATOM 1085 C C . CYS B 1 52 ? 4.543 18.453 1.606 1 72.06 52 CYS B C 1
ATOM 1087 O O . CYS B 1 52 ? 4.281 19.141 0.625 1 72.06 52 CYS B O 1
ATOM 1089 N N . HIS B 1 53 ? 4.898 17.25 1.498 1 81.25 53 HIS B N 1
ATOM 1090 C CA . HIS B 1 53 ? 4.562 16.5 0.294 1 81.25 53 HIS B CA 1
ATOM 1091 C C . HIS B 1 53 ? 3.66 15.305 0.618 1 81.25 53 HIS B C 1
ATOM 1093 O O . HIS B 1 53 ? 3.896 14.586 1.592 1 81.25 53 HIS B O 1
ATOM 1099 N N . ARG B 1 54 ? 2.645 15.289 -0.125 1 87.12 54 ARG B N 1
ATOM 1100 C CA . ARG B 1 54 ? 1.717 14.18 0.049 1 87.12 54 ARG B CA 1
ATOM 1101 C C . ARG B 1 54 ? 2.291 12.891 -0.529 1 87.12 54 ARG B C 1
ATOM 1103 O O . ARG B 1 54 ? 2.699 12.852 -1.691 1 87.12 54 ARG B O 1
ATOM 1110 N N . LEU B 1 55 ? 2.275 11.883 0.272 1 89.81 55 LEU B N 1
ATOM 1111 C CA . LEU B 1 55 ? 2.879 10.617 -0.126 1 89.81 55 LEU B CA 1
ATOM 1112 C C . LEU B 1 55 ? 1.832 9.672 -0.713 1 89.81 55 LEU B C 1
ATOM 1114 O O . LEU B 1 55 ? 2.152 8.828 -1.554 1 89.81 55 LEU B O 1
ATOM 1118 N N . SER B 1 56 ? 0.575 9.867 -0.198 1 93.5 56 SER B N 1
ATOM 1119 C CA . SER B 1 56 ? -0.464 8.922 -0.599 1 93.5 56 SER B CA 1
ATOM 1120 C C . SER B 1 56 ? -1.696 9.648 -1.128 1 93.5 56 SER B C 1
ATOM 1122 O O . SER B 1 56 ? -1.828 10.867 -0.957 1 93.5 56 SER B O 1
ATOM 1124 N N . GLY B 1 57 ? -2.576 8.883 -1.82 1 93.25 57 GLY B N 1
ATOM 1125 C CA . GLY B 1 57 ? -3.939 9.359 -2.02 1 93.25 57 GLY B CA 1
ATOM 1126 C C . GLY B 1 57 ? -4.766 9.336 -0.748 1 93.25 57 GLY B C 1
ATOM 1127 O O . GLY B 1 57 ? -4.258 9.016 0.327 1 93.25 57 GLY B O 1
ATOM 1128 N N . TYR B 1 58 ? -5.98 9.812 -0.93 1 95.44 58 TYR B N 1
ATOM 1129 C CA . TYR B 1 58 ? -6.922 9.742 0.185 1 95.44 58 TYR B CA 1
ATOM 1130 C C . TYR B 1 58 ? -7.57 8.367 0.273 1 95.44 58 TYR B C 1
ATOM 1132 O O . TYR B 1 58 ? -8.172 7.895 -0.694 1 95.44 58 TYR B O 1
ATOM 1140 N N . HIS B 1 59 ? -7.438 7.723 1.432 1 97.19 59 HIS B N 1
ATOM 1141 C CA . HIS B 1 59 ? -7.965 6.391 1.708 1 97.19 59 HIS B CA 1
ATOM 1142 C C . HIS B 1 59 ? -8.578 6.32 3.104 1 97.19 59 HIS B C 1
ATOM 1144 O O . HIS B 1 59 ? -8.336 7.195 3.938 1 97.19 59 HIS B O 1
ATOM 1150 N N . THR B 1 60 ? -9.367 5.281 3.275 1 97.56 60 THR B N 1
ATOM 1151 C CA . THR B 1 60 ? -9.797 5 4.645 1 97.56 60 THR B CA 1
ATOM 1152 C C . THR B 1 60 ? -8.609 4.578 5.504 1 97.56 60 THR B C 1
ATOM 1154 O O . THR B 1 60 ? -7.578 4.145 4.98 1 97.56 60 THR B O 1
ATOM 1157 N N . PRO B 1 61 ? -8.727 4.719 6.809 1 97.56 61 PRO B N 1
ATOM 1158 C CA . PRO B 1 61 ? -7.602 4.363 7.676 1 97.56 61 PRO B CA 1
ATOM 1159 C C . PRO B 1 61 ? -7.117 2.93 7.461 1 97.56 61 PRO B C 1
ATOM 1161 O O . PRO B 1 61 ? -5.91 2.686 7.395 1 97.56 61 PRO B O 1
ATOM 1164 N N . LYS B 1 62 ? -8 1.971 7.277 1 97.31 62 LYS B N 1
ATOM 1165 C CA . LYS B 1 62 ? -7.586 0.592 7.035 1 97.31 62 LYS B CA 1
ATOM 1166 C C . LYS B 1 62 ? -6.836 0.466 5.711 1 97.31 62 LYS B C 1
ATOM 1168 O O . LYS B 1 62 ? -5.852 -0.27 5.617 1 97.31 62 LYS B O 1
ATOM 1173 N N . GLU B 1 63 ? -7.328 1.154 4.738 1 97.5 63 GLU B N 1
ATOM 1174 C CA . GLU B 1 63 ? -6.672 1.148 3.434 1 97.5 63 GLU B CA 1
ATOM 1175 C C . GLU B 1 63 ? -5.285 1.785 3.514 1 97.5 63 GLU B C 1
ATOM 1177 O O . GLU B 1 63 ? -4.348 1.329 2.855 1 97.5 63 GLU B O 1
ATOM 1182 N N . LEU B 1 64 ? -5.16 2.797 4.301 1 98.12 64 LEU B N 1
ATOM 1183 C CA . LEU B 1 64 ? 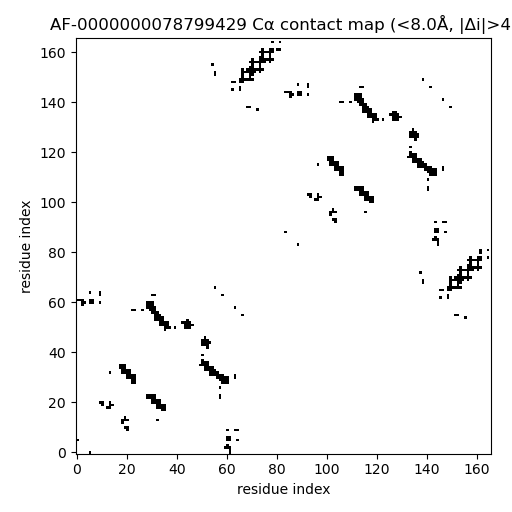-3.869 3.461 4.441 1 98.12 64 LEU B CA 1
ATOM 1184 C C . LEU B 1 64 ? -2.859 2.549 5.129 1 98.12 64 LEU B C 1
ATOM 1186 O O . LEU B 1 64 ? -1.659 2.625 4.859 1 98.12 64 LEU B O 1
ATOM 1190 N N . LEU B 1 65 ? -3.379 1.702 6.012 1 98.19 65 LEU B N 1
ATOM 1191 C CA . LEU B 1 65 ? -2.469 0.731 6.609 1 98.19 65 LEU B CA 1
ATOM 1192 C C . LEU B 1 65 ? -1.938 -0.235 5.555 1 98.19 65 LEU B C 1
ATOM 1194 O O . LEU B 1 65 ? -0.775 -0.643 5.609 1 98.19 65 LEU B O 1
ATOM 1198 N N . ILE B 1 66 ? -2.832 -0.578 4.664 1 97.75 66 ILE B N 1
ATOM 1199 C CA . ILE B 1 66 ? -2.414 -1.418 3.547 1 97.75 66 ILE B CA 1
ATOM 1200 C C . ILE B 1 66 ? -1.383 -0.675 2.699 1 97.75 66 ILE B C 1
ATOM 1202 O O . ILE B 1 66 ? -0.359 -1.245 2.316 1 97.75 66 ILE B O 1
ATOM 1206 N N . TRP B 1 67 ? -1.566 0.599 2.455 1 97.94 67 TRP B N 1
ATOM 1207 C CA . TRP B 1 67 ? -0.632 1.449 1.727 1 97.94 67 TRP B CA 1
ATOM 1208 C C . TRP B 1 67 ? 0.724 1.49 2.424 1 97.94 67 TRP B C 1
ATOM 1210 O O . TRP B 1 67 ? 1.766 1.354 1.776 1 97.94 67 TRP B O 1
ATOM 1220 N N . LEU B 1 68 ? 0.688 1.64 3.672 1 97.31 68 LEU B N 1
ATOM 1221 C CA . LEU B 1 68 ? 1.913 1.737 4.457 1 97.31 68 LEU B CA 1
ATOM 1222 C C . LEU B 1 68 ? 2.727 0.45 4.355 1 97.31 68 LEU B C 1
ATOM 1224 O O . LEU B 1 68 ? 3.957 0.491 4.32 1 97.31 68 LEU B O 1
ATOM 1228 N N . ASP B 1 69 ? 2.033 -0.615 4.43 1 96.56 69 ASP B N 1
ATOM 1229 C CA . ASP B 1 69 ? 2.715 -1.894 4.254 1 96.56 69 ASP B CA 1
ATOM 1230 C C . ASP B 1 69 ? 3.467 -1.939 2.926 1 96.56 69 ASP B C 1
ATOM 1232 O O . ASP B 1 69 ? 4.633 -2.342 2.879 1 96.56 69 ASP B O 1
ATOM 1236 N N . GLY B 1 70 ? 2.799 -1.516 1.886 1 95.94 70 GLY B N 1
ATOM 1237 C CA . GLY B 1 70 ? 3.467 -1.41 0.598 1 95.94 70 GLY B CA 1
ATOM 1238 C C . GLY B 1 70 ? 4.641 -0.451 0.61 1 95.94 70 GLY B C 1
ATOM 1239 O O . GLY B 1 70 ? 5.699 -0.751 0.056 1 95.94 70 GLY B O 1
ATOM 1240 N N . TYR B 1 71 ? 4.48 0.698 1.217 1 94.5 71 TYR B N 1
ATOM 1241 C CA . TYR B 1 71 ? 5.508 1.729 1.315 1 94.5 71 TYR B CA 1
ATOM 1242 C C . TYR B 1 71 ? 6.773 1.179 1.967 1 94.5 71 TYR B C 1
ATOM 1244 O O . TYR B 1 71 ? 7.879 1.396 1.469 1 94.5 71 TYR B O 1
ATOM 1252 N N . HIS B 1 72 ? 6.586 0.383 3.021 1 93.31 72 HIS B N 1
ATOM 1253 C CA . HIS B 1 72 ? 7.723 -0.203 3.725 1 93.31 72 HIS B CA 1
ATOM 1254 C C . HIS B 1 72 ? 8.414 -1.259 2.869 1 93.31 72 HIS B C 1
ATOM 1256 O O . HIS B 1 72 ? 9.648 -1.343 2.854 1 93.31 72 HIS B O 1
ATOM 1262 N N . ALA B 1 73 ? 7.672 -2.049 2.227 1 90.81 73 ALA B N 1
ATOM 1263 C CA . ALA B 1 73 ? 8.25 -3.039 1.319 1 90.81 73 ALA B CA 1
ATOM 1264 C C . ALA B 1 73 ? 9.055 -2.365 0.212 1 90.81 73 ALA B C 1
ATOM 1266 O O . ALA B 1 73 ? 10.125 -2.84 -0.158 1 90.81 73 ALA B O 1
ATOM 1267 N N . GLY B 1 74 ? 8.477 -1.242 -0.257 1 90.25 74 GLY B N 1
ATOM 1268 C CA . GLY B 1 74 ? 9.172 -0.477 -1.278 1 90.25 74 GLY B CA 1
ATOM 1269 C C . GLY B 1 74 ? 10.492 0.104 -0.794 1 90.25 74 GLY B C 1
ATOM 1270 O O . GLY B 1 74 ? 11.5 0.045 -1.501 1 90.25 74 GLY B O 1
ATOM 1271 N N . ILE B 1 75 ? 10.469 0.701 0.32 1 87 75 ILE B N 1
ATOM 1272 C CA . ILE B 1 75 ? 11.68 1.269 0.897 1 87 75 ILE B CA 1
ATOM 1273 C C . ILE B 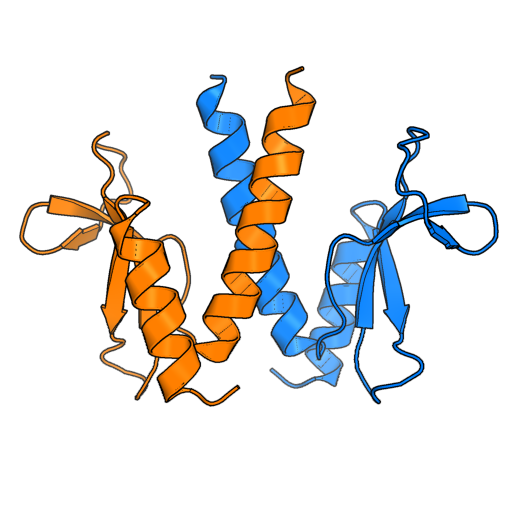1 75 ? 12.758 0.191 0.995 1 87 75 ILE B C 1
ATOM 1275 O O . ILE B 1 75 ? 13.922 0.44 0.678 1 87 75 ILE B O 1
ATOM 1279 N N . GLN B 1 76 ? 12.406 -1.006 1.467 1 84.25 76 GLN B N 1
ATOM 1280 C CA . GLN B 1 76 ? 13.336 -2.115 1.622 1 84.25 76 GLN B CA 1
ATOM 1281 C C . GLN B 1 76 ? 13.93 -2.527 0.278 1 84.25 76 GLN B C 1
ATOM 1283 O O . GLN B 1 76 ? 15.125 -2.824 0.184 1 84.25 76 GLN B O 1
ATOM 1288 N N . LYS B 1 77 ? 13.172 -2.482 -0.682 1 81.44 77 LYS B N 1
ATOM 1289 C CA . LYS B 1 77 ? 13.609 -2.846 -2.027 1 81.44 77 LYS B CA 1
ATOM 1290 C C . LYS B 1 77 ? 14.523 -1.778 -2.617 1 81.44 77 LYS B C 1
ATOM 1292 O O . LYS B 1 77 ? 15.531 -2.098 -3.246 1 81.44 77 LYS B O 1
ATOM 1297 N N . GLY B 1 78 ? 14.094 -0.586 -2.498 1 76.81 78 GLY B N 1
ATOM 1298 C CA . GLY B 1 78 ? 14.883 0.521 -3.006 1 76.81 78 GLY B CA 1
ATOM 1299 C C . GLY B 1 78 ? 16.234 0.651 -2.322 1 76.81 78 GLY B C 1
ATOM 1300 O O . GLY B 1 78 ? 17.203 1.07 -2.943 1 76.81 78 GLY B O 1
ATOM 1301 N N . GLY B 1 79 ? 16.25 0.401 -1.104 1 66.12 79 GLY B N 1
ATOM 1302 C CA . GLY B 1 79 ? 17.516 0.447 -0.375 1 66.12 79 GLY B CA 1
ATOM 1303 C C . GLY B 1 79 ? 18.453 -0.689 -0.732 1 66.12 79 GLY B C 1
ATOM 1304 O O . GLY B 1 79 ? 19.672 -0.544 -0.644 1 66.12 79 GLY B O 1
ATOM 1305 N N . LYS B 1 80 ? 18.062 -1.861 -0.919 1 61.78 80 LYS B N 1
ATOM 1306 C CA . LYS B 1 80 ? 18.906 -3.012 -1.251 1 61.78 80 LYS B CA 1
ATOM 1307 C C . LYS B 1 80 ? 19.578 -2.832 -2.609 1 61.78 80 LYS B C 1
ATOM 1309 O O . LYS B 1 80 ? 20.625 -3.42 -2.873 1 61.78 80 LYS B O 1
ATOM 1314 N N . LYS B 1 81 ? 19.016 -2.205 -3.496 1 53.41 81 LYS B N 1
ATOM 1315 C CA . LYS B 1 81 ? 19.688 -2.029 -4.781 1 53.41 81 LYS B CA 1
ATOM 1316 C C . LYS B 1 81 ? 21 -1.286 -4.617 1 53.41 81 LYS B C 1
ATOM 1318 O O . LYS B 1 81 ? 21.859 -1.313 -5.512 1 53.41 81 LYS B O 1
ATOM 1323 N N . TRP B 1 82 ? 21.141 -0.66 -3.592 1 41.53 82 TRP B N 1
ATOM 1324 C CA . TRP B 1 82 ? 22.391 0.088 -3.484 1 41.53 82 TRP B CA 1
ATOM 1325 C C . TRP B 1 82 ? 23.297 -0.527 -2.43 1 41.53 82 TRP B C 1
ATOM 1327 O O . TRP B 1 82 ? 24.328 0.056 -2.074 1 41.53 82 TRP B O 1
ATOM 1337 N N . GLY B 1 83 ? 22.953 -1.7 -1.938 1 34.66 83 GLY B N 1
ATOM 1338 C CA . GLY B 1 83 ? 24.016 -2.34 -1.181 1 34.66 83 GLY B CA 1
ATOM 1339 C C . GLY B 1 83 ? 24.75 -3.408 -1.97 1 34.66 83 GLY B C 1
ATOM 1340 O O . GLY B 1 83 ? 24.234 -3.93 -2.955 1 34.66 83 GLY B O 1
#

Foldseek 3Di:
DDLVVLVVVVQVVQVVQQWHWDADPVDPQWIWIKHQPPPPDDVFDDDPNGTIDTDDDTDRSVVVVVVVVVVVVVVVVVVVVVD/DDLVVLVVVVQVVQVVQQWHWDADPVDPQWIWIKHQPPPPDDVFDDDVNGTIDTDDDTDRSVVVVVVVVVVVVVVVVVVVVVD

pLDDT: mean 83.14, std 17.84, range [34.66, 98.19]

Solvent-accessible surface area (backbone atoms only — not comparable to full-atom values): 8902 Å² total; per-residue (Å²): 134,53,54,68,58,30,39,50,55,48,52,55,50,21,64,76,64,57,32,42,79,43,72,45,93,83,43,85,78,19,34,21,45,29,36,57,41,87,61,87,54,88,74,50,40,67,53,94,84,39,50,19,30,72,71,50,67,72,30,40,38,56,52,45,51,42,17,48,52,19,20,53,50,13,27,55,52,26,43,51,73,74,104,135,51,55,69,58,30,39,50,53,49,53,56,51,20,64,77,63,60,32,44,78,44,73,45,93,86,43,84,76,16,33,22,45,28,35,58,40,86,62,87,55,87,76,47,41,68,54,96,81,39,49,18,30,71,70,50,68,72,30,40,39,56,53,44,52,43,16,47,53,19,21,52,49,13,26,56,53,26,42,52,74,75,104

Radius of gyration: 16.84 Å; Cα contacts (8 Å, |Δi|>4): 296; chains: 2; bounding box: 40×52×33 Å

Organism: NCBI:txid997891